Protein AF-A0A7Y1XPL5-F1 (afdb_monomer)

Solvent-accessible surface area (backbone atoms only — not comparable to full-atom values): 6388 Å² total; per-residue (Å²): 139,80,88,86,88,82,89,87,86,87,82,82,89,79,81,79,80,85,82,84,86,72,80,91,64,55,67,60,53,56,50,50,52,50,53,52,49,52,52,49,52,51,53,54,52,51,52,52,53,55,54,60,72,66,52,79,73,80,85,87,75,86,87,79,94,64,90,81,58,79,59,76,70,50,76,48,64,52,100,87,65,53,78,45,79,48,61,89,54,98,84

Structure (mmCIF, N/CA/C/O backbone):
data_AF-A0A7Y1XPL5-F1
#
_entry.id   AF-A0A7Y1XPL5-F1
#
loop_
_atom_site.group_PDB
_atom_site.id
_atom_site.type_symbol
_atom_site.la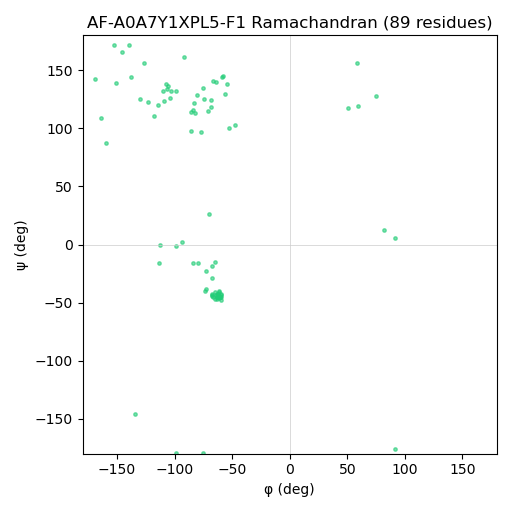bel_atom_id
_atom_site.label_alt_id
_atom_site.label_comp_id
_atom_site.label_asym_id
_atom_site.label_entity_id
_atom_site.label_seq_id
_atom_site.pdbx_PDB_ins_code
_atom_site.Cartn_x
_atom_site.Cartn_y
_atom_site.Cartn_z
_a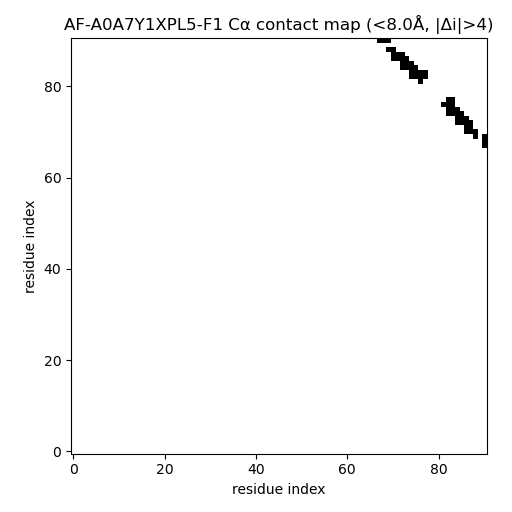tom_site.occupancy
_atom_site.B_iso_or_equiv
_atom_site.auth_seq_id
_atom_site.auth_comp_id
_atom_site.auth_asym_id
_atom_site.auth_atom_id
_atom_site.pdbx_PDB_model_num
ATOM 1 N N . MET A 1 1 ? 67.446 3.117 -87.827 1.00 42.06 1 MET A N 1
ATOM 2 C CA . MET A 1 1 ? 67.576 3.430 -86.390 1.00 42.06 1 MET A CA 1
ATOM 3 C C . MET A 1 1 ? 66.333 4.200 -85.984 1.00 42.06 1 MET A C 1
ATOM 5 O O . MET A 1 1 ? 66.045 5.154 -86.684 1.00 42.06 1 MET A 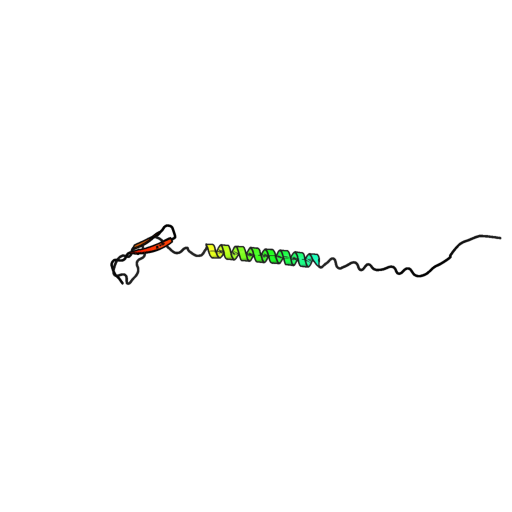O 1
ATOM 9 N N . THR A 1 2 ? 65.546 3.933 -84.955 1.00 49.41 2 THR A N 1
ATOM 10 C CA . THR A 1 2 ? 65.224 2.785 -84.094 1.00 49.41 2 THR A CA 1
ATOM 11 C C . THR A 1 2 ? 63.987 3.299 -83.320 1.00 49.41 2 THR A C 1
ATOM 13 O O . THR A 1 2 ? 63.962 4.475 -82.977 1.00 49.41 2 THR A O 1
ATOM 16 N N . GLU A 1 3 ? 63.006 2.434 -83.065 1.00 46.47 3 GLU A N 1
ATOM 17 C CA . GLU A 1 3 ? 61.929 2.545 -82.054 1.00 46.47 3 GLU A CA 1
ATOM 18 C C . GLU A 1 3 ? 60.720 3.499 -82.240 1.00 46.47 3 GLU A C 1
ATOM 20 O O . GLU A 1 3 ? 60.806 4.701 -82.459 1.00 46.47 3 GLU A O 1
ATOM 25 N N . SER A 1 4 ? 59.555 2.870 -82.074 1.00 49.91 4 SER A N 1
ATOM 26 C CA . SER A 1 4 ? 58.269 3.362 -81.549 1.00 49.91 4 SER A CA 1
ATOM 27 C C . SER A 1 4 ? 58.181 2.923 -80.067 1.00 49.91 4 SER A C 1
ATOM 29 O O . SER A 1 4 ? 58.985 2.066 -79.698 1.00 49.91 4 SER A O 1
ATOM 31 N N . PRO A 1 5 ? 57.122 3.204 -79.271 1.00 75.25 5 PRO A N 1
ATOM 32 C CA . PRO A 1 5 ? 56.186 4.344 -79.096 1.00 75.25 5 PRO A CA 1
ATOM 33 C C . PRO A 1 5 ? 56.055 4.614 -77.541 1.00 75.25 5 PRO A C 1
ATOM 35 O O . PRO A 1 5 ? 57.057 4.356 -76.877 1.00 75.25 5 PRO A O 1
ATOM 38 N N . PRO A 1 6 ? 54.950 5.038 -76.857 1.00 65.69 6 PRO A N 1
ATOM 39 C CA . PRO A 1 6 ? 53.605 5.462 -77.278 1.00 65.69 6 PRO A CA 1
ATOM 40 C C . PRO A 1 6 ? 52.979 6.675 -76.524 1.00 65.69 6 PRO A C 1
ATOM 42 O O . PRO A 1 6 ? 53.482 7.163 -75.524 1.00 65.69 6 PRO A O 1
ATOM 45 N N . GLU A 1 7 ? 51.838 7.133 -77.054 1.00 62.50 7 GLU A N 1
ATOM 46 C CA . GLU A 1 7 ? 50.598 7.479 -76.327 1.00 62.50 7 GLU A CA 1
ATOM 47 C C . GLU A 1 7 ? 50.645 8.408 -75.102 1.00 62.50 7 GLU A C 1
ATOM 49 O O . GLU A 1 7 ? 51.114 8.034 -74.037 1.00 62.50 7 GLU A O 1
ATOM 54 N N . THR A 1 8 ? 49.982 9.569 -75.210 1.00 60.59 8 THR A N 1
ATOM 55 C CA . THR A 1 8 ? 49.129 10.141 -74.147 1.00 60.59 8 THR A CA 1
ATOM 56 C C . THR A 1 8 ? 48.234 11.223 -74.767 1.00 60.59 8 THR A C 1
ATOM 58 O O . THR A 1 8 ? 48.711 12.300 -75.119 1.00 60.59 8 THR A O 1
ATOM 61 N N . ALA A 1 9 ? 46.932 10.958 -74.898 1.00 62.38 9 ALA A N 1
ATOM 62 C CA . ALA A 1 9 ? 45.917 12.000 -75.070 1.00 62.38 9 ALA A CA 1
ATOM 63 C C . ALA A 1 9 ? 45.177 12.200 -73.726 1.00 62.38 9 ALA A C 1
ATOM 65 O O . ALA A 1 9 ? 44.792 11.203 -73.116 1.00 62.38 9 ALA A O 1
ATOM 66 N N . PRO A 1 10 ? 44.984 13.445 -73.241 1.00 74.25 10 PRO A N 1
ATOM 67 C CA . PRO A 1 10 ? 44.319 13.759 -71.970 1.00 74.25 10 PRO A CA 1
ATOM 68 C C . PRO A 1 10 ? 42.807 14.003 -72.171 1.00 74.25 10 PRO A C 1
ATOM 70 O O . PRO A 1 10 ? 42.387 14.309 -73.290 1.00 74.25 10 PRO A O 1
ATOM 73 N N . PRO A 1 11 ? 41.974 13.931 -71.110 1.00 66.31 11 PRO A N 1
ATOM 74 C CA . PRO A 1 11 ? 41.536 15.197 -70.498 1.00 66.31 11 PRO A CA 1
ATOM 75 C C . PRO A 1 11 ? 41.215 15.154 -68.982 1.00 66.31 11 PRO A C 1
ATOM 77 O O . PRO A 1 11 ? 40.506 14.276 -68.519 1.00 66.31 11 PRO A O 1
ATOM 80 N N . ALA A 1 12 ? 41.650 16.218 -68.287 1.00 65.75 12 ALA A N 1
ATOM 81 C CA . ALA A 1 12 ? 40.935 17.012 -67.264 1.00 65.75 12 ALA A CA 1
ATOM 82 C C . ALA A 1 12 ? 40.368 16.341 -65.970 1.00 65.75 12 ALA A C 1
ATOM 84 O O . ALA A 1 12 ? 40.164 15.139 -65.895 1.00 65.75 12 ALA A O 1
ATOM 85 N N . PRO A 1 13 ? 40.174 17.124 -64.885 1.00 67.94 13 PRO A N 1
ATOM 86 C CA . PRO A 1 13 ? 40.368 16.671 -63.510 1.00 67.94 13 PRO A CA 1
ATOM 87 C C . PRO A 1 13 ? 39.126 15.991 -62.924 1.00 67.94 13 PRO A C 1
ATOM 89 O O . PRO A 1 13 ? 38.110 16.634 -62.654 1.00 67.94 13 PRO A O 1
ATOM 92 N N . GLU A 1 14 ? 39.236 14.693 -62.651 1.00 63.25 14 GLU A N 1
ATOM 93 C CA . GLU A 1 14 ? 38.205 13.948 -61.939 1.00 63.25 14 GLU A CA 1
ATOM 94 C C . GLU A 1 14 ? 38.422 14.089 -60.428 1.00 63.25 14 GLU A C 1
ATOM 96 O O . GLU A 1 14 ? 39.262 13.449 -59.794 1.00 63.25 14 GLU A O 1
ATOM 101 N N . SER A 1 15 ? 37.671 15.028 -59.864 1.00 65.38 15 SER A N 1
ATOM 102 C CA . SER A 1 15 ? 37.436 15.197 -58.437 1.00 65.38 15 SER A CA 1
ATOM 103 C C . SER A 1 15 ? 37.060 13.854 -57.804 1.00 65.38 15 SER A C 1
ATOM 105 O O . SER A 1 15 ? 35.916 13.425 -57.920 1.00 65.38 15 SER A O 1
ATOM 107 N N . ALA A 1 16 ? 37.984 13.192 -57.107 1.00 63.50 16 ALA A N 1
ATOM 108 C CA . ALA A 1 16 ? 37.640 12.039 -56.282 1.00 63.50 16 ALA A CA 1
ATOM 109 C C . ALA A 1 16 ? 37.113 12.526 -54.917 1.00 63.50 16 ALA A C 1
ATOM 111 O O . ALA A 1 16 ? 37.881 13.101 -54.135 1.00 63.50 16 ALA A O 1
ATOM 112 N N . PRO A 1 17 ? 35.823 12.323 -54.588 1.00 60.53 17 PRO A N 1
ATOM 113 C CA . PRO A 1 17 ? 35.310 12.624 -53.265 1.00 60.53 17 PRO A CA 1
ATOM 114 C C . PRO A 1 17 ? 35.755 11.554 -52.251 1.00 60.53 17 PRO A C 1
ATOM 116 O O . PRO A 1 17 ? 35.614 10.358 -52.475 1.00 60.53 17 PRO A O 1
ATOM 119 N N . THR A 1 18 ? 36.217 12.037 -51.096 1.00 58.06 18 THR A N 1
ATOM 120 C CA . THR A 1 18 ? 35.744 11.642 -49.755 1.00 58.06 18 THR A CA 1
ATOM 121 C C . THR A 1 18 ? 35.853 10.175 -49.312 1.00 58.06 18 THR A C 1
ATOM 123 O O . THR A 1 18 ? 35.096 9.324 -49.756 1.00 58.06 18 THR A O 1
ATOM 126 N N . ALA A 1 19 ? 36.605 9.923 -48.229 1.00 59.41 19 ALA A N 1
ATOM 127 C CA . ALA A 1 19 ? 36.187 8.953 -47.203 1.00 59.41 19 ALA A CA 1
ATOM 128 C C . ALA A 1 19 ? 36.914 9.179 -45.862 1.00 59.41 19 ALA A C 1
ATOM 130 O O . ALA A 1 19 ? 37.933 8.555 -45.560 1.00 59.41 19 ALA A O 1
ATOM 131 N N . SER A 1 20 ? 36.371 10.046 -45.005 1.00 63.12 20 SER A N 1
ATOM 132 C CA . SER A 1 20 ? 36.753 10.089 -43.591 1.00 63.12 20 SER A CA 1
ATOM 133 C C . SER A 1 20 ? 36.208 8.838 -42.886 1.00 63.12 20 SER A C 1
ATOM 135 O O . SER A 1 20 ? 35.003 8.619 -42.784 1.00 63.12 20 SER A O 1
ATOM 137 N N . ARG A 1 21 ? 37.098 7.959 -42.408 1.00 62.34 21 ARG A N 1
ATOM 138 C CA . ARG A 1 21 ? 36.693 6.744 -41.680 1.00 62.34 21 ARG A CA 1
ATOM 139 C C . ARG A 1 21 ? 36.303 7.112 -40.247 1.00 62.34 21 ARG A C 1
ATOM 141 O O . ARG A 1 21 ? 37.142 7.286 -39.365 1.00 62.34 21 ARG A O 1
ATOM 148 N N . THR A 1 22 ? 35.003 7.284 -40.048 1.00 59.50 22 THR A N 1
ATOM 149 C CA . THR A 1 22 ? 34.360 7.807 -38.838 1.00 59.50 22 THR A CA 1
ATOM 150 C C . THR A 1 22 ? 34.664 6.999 -37.564 1.00 59.50 22 THR A C 1
ATOM 152 O O . THR A 1 22 ? 34.790 5.773 -37.563 1.00 59.50 22 THR A O 1
ATOM 155 N N . LYS A 1 23 ? 34.774 7.725 -36.441 1.00 60.66 23 LYS A N 1
ATOM 156 C CA . LYS A 1 23 ? 35.159 7.280 -35.087 1.00 60.66 23 LYS A CA 1
ATOM 157 C C . LYS A 1 23 ? 34.335 6.094 -34.548 1.00 60.66 23 LYS A C 1
ATOM 159 O O . LYS A 1 23 ? 33.312 6.266 -33.889 1.00 60.66 23 LYS A O 1
ATOM 164 N N . ARG A 1 24 ? 34.905 4.889 -34.630 1.00 59.16 24 ARG A N 1
ATOM 165 C CA . ARG A 1 24 ? 34.416 3.620 -34.037 1.00 59.16 24 ARG A CA 1
ATOM 166 C C . ARG A 1 24 ? 34.514 3.533 -32.495 1.00 59.16 24 ARG A C 1
ATOM 168 O O . ARG A 1 24 ? 34.672 2.451 -31.938 1.00 59.16 24 ARG A O 1
ATOM 175 N N . ARG A 1 25 ? 34.490 4.658 -31.770 1.00 59.41 25 ARG A N 1
ATOM 176 C CA . ARG A 1 25 ? 34.655 4.683 -30.293 1.00 59.41 25 ARG A CA 1
ATOM 177 C C . ARG A 1 25 ? 33.403 5.124 -29.530 1.00 59.41 25 ARG A C 1
ATOM 179 O O . ARG A 1 25 ? 33.302 4.864 -28.336 1.00 59.41 25 ARG A O 1
ATOM 186 N N . TRP A 1 26 ? 32.440 5.731 -30.220 1.00 61.25 26 TRP A N 1
ATOM 187 C CA . TRP A 1 26 ? 31.170 6.18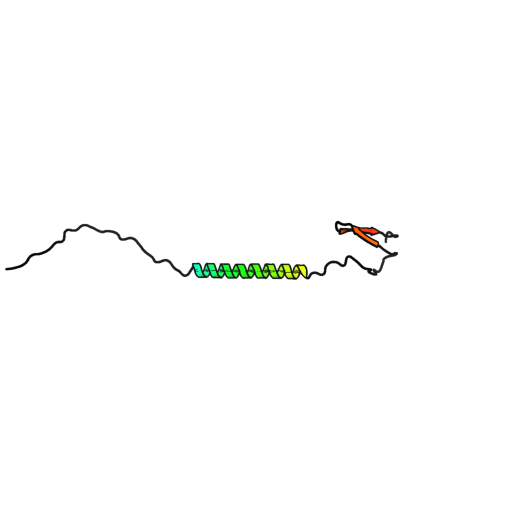2 -29.650 1.00 61.25 26 TRP A CA 1
ATOM 188 C C . TRP A 1 26 ? 30.153 5.076 -29.310 1.00 61.25 26 TRP A C 1
ATOM 190 O O . TRP A 1 26 ? 29.588 5.158 -28.220 1.00 61.25 26 TRP A O 1
ATOM 200 N N . PRO A 1 27 ? 29.950 4.005 -30.112 1.00 75.94 27 PRO A N 1
ATOM 201 C CA . PRO A 1 27 ? 28.890 3.038 -29.804 1.00 75.94 27 PRO A CA 1
ATOM 202 C C . PRO A 1 27 ? 29.187 2.240 -28.530 1.00 75.94 27 PRO A C 1
ATOM 204 O O . PRO A 1 27 ? 28.274 1.873 -27.802 1.00 75.94 27 PRO A O 1
ATOM 207 N N . ARG A 1 28 ? 30.473 2.042 -28.199 1.00 82.00 28 ARG A N 1
ATOM 208 C CA . ARG A 1 28 ? 30.881 1.396 -26.944 1.00 82.00 28 ARG A CA 1
ATOM 209 C C . ARG A 1 28 ? 30.502 2.214 -25.714 1.00 82.00 28 ARG A C 1
ATOM 211 O O . ARG A 1 28 ? 30.060 1.632 -24.736 1.00 82.00 28 ARG A O 1
ATOM 218 N N . ARG A 1 29 ? 30.661 3.542 -25.751 1.00 86.94 29 ARG A N 1
ATOM 219 C CA . ARG A 1 29 ? 30.288 4.401 -24.615 1.00 86.94 29 ARG A CA 1
ATOM 220 C C . ARG A 1 29 ? 28.779 4.419 -24.418 1.00 86.94 29 ARG A C 1
ATOM 222 O O . ARG A 1 29 ? 28.332 4.247 -23.297 1.00 86.94 29 ARG A O 1
ATOM 229 N N . VAL A 1 30 ? 28.021 4.527 -25.510 1.00 90.44 30 VAL A N 1
ATOM 230 C CA . VAL A 1 30 ? 26.552 4.458 -25.474 1.00 90.44 30 VAL A CA 1
ATOM 231 C C . VAL A 1 30 ? 26.082 3.118 -24.908 1.00 90.44 30 VAL A C 1
ATOM 233 O O . VAL A 1 30 ? 25.235 3.100 -24.022 1.00 90.44 30 VAL A O 1
ATOM 236 N N . LEU A 1 31 ? 26.679 2.005 -25.346 1.00 91.81 31 LEU A N 1
ATOM 237 C CA . LEU A 1 31 ? 26.338 0.679 -24.833 1.00 91.81 31 LEU A CA 1
ATOM 238 C C . LEU A 1 31 ? 26.660 0.533 -23.338 1.00 91.81 31 LEU A C 1
ATOM 240 O O . LEU A 1 31 ? 25.832 0.032 -22.587 1.00 91.81 31 LEU A O 1
ATOM 244 N N . ILE A 1 32 ? 27.830 1.001 -22.890 1.00 94.00 32 ILE A N 1
ATOM 245 C CA . ILE A 1 32 ? 28.211 0.962 -21.469 1.00 94.00 32 ILE A CA 1
ATOM 246 C C . ILE A 1 32 ? 27.256 1.815 -20.631 1.00 94.00 32 ILE A C 1
ATOM 248 O O . ILE A 1 32 ? 26.787 1.356 -19.593 1.00 94.00 32 ILE A O 1
ATOM 252 N N . SER A 1 33 ? 26.933 3.029 -21.085 1.00 94.06 33 SER A N 1
ATOM 253 C CA . SER A 1 33 ? 25.973 3.899 -20.404 1.00 94.06 33 SER A CA 1
ATOM 254 C C . SER A 1 33 ? 24.585 3.266 -20.325 1.00 94.06 33 SER A C 1
ATOM 256 O O . SER A 1 33 ? 23.951 3.344 -19.277 1.00 94.06 33 SER A O 1
ATOM 258 N N . LEU A 1 34 ? 24.134 2.592 -21.387 1.00 95.56 34 LEU A N 1
ATOM 259 C CA . LEU A 1 34 ? 22.852 1.889 -21.397 1.00 95.56 34 LEU A CA 1
ATOM 260 C C . LEU A 1 34 ? 22.835 0.726 -20.397 1.00 95.56 34 LEU A C 1
ATOM 262 O O . LEU A 1 34 ? 21.898 0.607 -19.613 1.00 95.56 34 LEU A O 1
ATOM 266 N N . VAL A 1 35 ? 23.884 -0.101 -20.378 1.00 96.88 35 VAL A N 1
ATOM 267 C CA . VAL A 1 35 ? 23.997 -1.217 -19.425 1.00 96.88 35 VAL A CA 1
ATOM 268 C C . VAL A 1 35 ? 24.051 -0.702 -17.986 1.00 96.88 35 VAL A C 1
ATOM 270 O O . VAL A 1 35 ? 23.335 -1.214 -17.130 1.00 96.88 35 VAL A O 1
ATOM 273 N N . ALA A 1 36 ? 24.845 0.338 -17.719 1.00 96.69 36 ALA A N 1
ATOM 274 C CA . ALA A 1 36 ? 24.917 0.957 -16.398 1.00 96.69 36 ALA A CA 1
ATOM 275 C C . ALA A 1 36 ? 23.553 1.508 -15.956 1.00 96.69 36 ALA A C 1
ATOM 277 O O . ALA A 1 36 ? 23.142 1.289 -14.820 1.00 96.69 36 ALA A O 1
ATOM 278 N N . PHE A 1 37 ? 22.823 2.163 -16.862 1.00 97.06 37 PHE A N 1
ATOM 279 C CA . PHE A 1 37 ? 21.481 2.664 -16.584 1.00 97.06 37 PHE A CA 1
ATOM 280 C C . PHE A 1 37 ? 20.503 1.535 -16.233 1.00 97.06 37 PHE A C 1
ATOM 282 O O . PHE A 1 37 ? 19.796 1.631 -15.231 1.00 97.06 37 PHE A O 1
ATOM 289 N N . ILE A 1 38 ? 20.503 0.443 -17.003 1.00 97.62 38 ILE A N 1
ATOM 290 C CA . ILE A 1 38 ? 19.655 -0.728 -16.733 1.00 97.62 38 ILE A CA 1
ATOM 291 C C . ILE A 1 38 ? 19.987 -1.327 -15.362 1.00 97.62 38 ILE A C 1
ATOM 293 O O . ILE A 1 38 ? 19.080 -1.598 -14.580 1.00 97.62 38 ILE A O 1
ATOM 297 N N . LEU A 1 39 ? 21.273 -1.488 -15.037 1.00 97.62 39 LEU A N 1
ATOM 298 C CA . LEU A 1 39 ? 21.698 -2.015 -13.738 1.00 97.62 39 LEU A CA 1
ATOM 299 C C . LEU A 1 39 ? 21.214 -1.140 -12.577 1.00 97.62 39 LEU A C 1
ATOM 301 O O . LEU A 1 39 ? 20.710 -1.668 -11.584 1.00 97.62 39 LEU A O 1
ATOM 305 N N . VAL A 1 40 ? 21.320 0.185 -12.707 1.00 97.12 40 VAL A N 1
ATOM 306 C CA . VAL A 1 40 ? 20.813 1.126 -11.698 1.00 97.12 40 VAL A CA 1
ATOM 307 C C . VAL A 1 40 ? 19.295 1.008 -11.562 1.00 97.12 40 VAL A C 1
ATOM 309 O O . VAL A 1 40 ? 18.801 0.879 -10.443 1.00 97.12 40 VAL A O 1
ATOM 312 N N . ALA A 1 41 ? 18.557 0.985 -12.675 1.00 96.50 41 ALA A N 1
ATOM 313 C CA . ALA A 1 41 ? 17.100 0.869 -12.664 1.00 96.50 41 ALA A CA 1
ATOM 314 C C . ALA A 1 41 ? 16.625 -0.433 -11.995 1.00 96.50 41 ALA A C 1
ATOM 316 O O . ALA A 1 41 ? 15.747 -0.401 -11.131 1.00 96.50 41 ALA A O 1
ATOM 317 N N . VAL A 1 42 ? 17.246 -1.569 -12.331 1.00 96.81 42 VAL A N 1
ATOM 318 C CA . VAL A 1 42 ? 16.935 -2.878 -11.732 1.00 96.81 42 VAL A CA 1
ATOM 319 C C . VAL A 1 42 ? 17.258 -2.897 -10.239 1.00 96.81 42 VAL A C 1
ATOM 321 O O . VAL A 1 42 ? 16.457 -3.390 -9.442 1.00 96.81 42 VAL A O 1
ATOM 324 N N . SER A 1 43 ? 18.404 -2.338 -9.843 1.00 95.56 43 SER A N 1
ATOM 325 C CA . SER A 1 43 ? 18.812 -2.275 -8.435 1.00 95.56 43 SER A CA 1
ATOM 326 C C . SER A 1 43 ? 17.830 -1.443 -7.610 1.00 95.56 43 SER A C 1
ATOM 328 O O . SER A 1 43 ? 17.397 -1.873 -6.540 1.00 95.56 43 SER A O 1
ATOM 330 N N . LEU A 1 44 ? 17.423 -0.283 -8.132 1.00 94.31 44 LEU A N 1
ATOM 331 C CA . LEU A 1 44 ? 16.484 0.612 -7.462 1.00 94.31 44 LEU A CA 1
ATOM 332 C C . LEU A 1 44 ? 15.078 -0.005 -7.368 1.00 94.31 44 LEU A C 1
ATOM 334 O O . LEU A 1 44 ? 14.453 0.033 -6.306 1.00 94.31 44 LEU A O 1
ATOM 338 N N . GLY A 1 45 ? 14.603 -0.636 -8.445 1.00 91.81 45 GLY A N 1
ATOM 339 C CA . GLY A 1 45 ? 13.328 -1.361 -8.454 1.00 91.81 45 GLY A CA 1
ATOM 340 C C . GLY A 1 45 ? 13.313 -2.533 -7.468 1.00 91.81 45 GLY A C 1
ATOM 341 O O . GLY A 1 45 ? 12.362 -2.704 -6.708 1.00 91.81 45 GLY A O 1
ATOM 342 N N . SER A 1 46 ? 14.404 -3.297 -7.405 1.00 89.00 46 SER A N 1
ATOM 343 C CA . SER A 1 46 ? 14.520 -4.429 -6.478 1.00 89.00 46 SER A CA 1
ATOM 344 C C . SER A 1 46 ? 14.564 -3.966 -5.020 1.00 89.00 46 SER A C 1
ATOM 346 O O . SER A 1 46 ? 13.856 -4.517 -4.180 1.00 89.00 46 SER A O 1
ATOM 348 N N . ALA A 1 47 ? 15.347 -2.926 -4.711 1.00 86.38 47 ALA A N 1
ATOM 349 C CA . ALA A 1 47 ? 15.455 -2.382 -3.357 1.00 86.38 47 ALA A CA 1
ATOM 350 C C . ALA A 1 47 ? 14.122 -1.809 -2.850 1.00 86.38 47 ALA A C 1
ATOM 352 O O . ALA A 1 47 ? 13.728 -2.062 -1.711 1.00 86.38 47 ALA A O 1
ATOM 353 N N . THR A 1 48 ? 13.4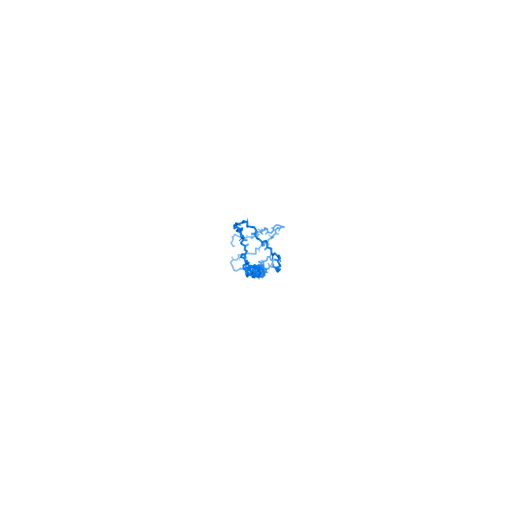01 -1.074 -3.700 1.00 80.44 48 THR A N 1
ATOM 354 C CA . THR A 1 48 ? 12.096 -0.491 -3.346 1.00 80.44 48 THR A CA 1
ATOM 355 C C . THR A 1 48 ? 11.033 -1.561 -3.114 1.00 80.44 48 THR A C 1
ATOM 357 O O . THR A 1 48 ? 10.340 -1.507 -2.095 1.00 80.44 48 THR A O 1
ATOM 360 N N . ALA A 1 49 ? 10.946 -2.573 -3.982 1.00 76.38 49 ALA A N 1
ATOM 361 C CA . ALA A 1 49 ? 10.044 -3.708 -3.789 1.00 76.38 49 ALA A CA 1
ATOM 362 C C . ALA A 1 49 ? 10.352 -4.455 -2.480 1.00 76.38 49 ALA A C 1
ATOM 364 O O . ALA A 1 49 ? 9.471 -4.677 -1.651 1.00 76.38 49 ALA A O 1
ATOM 365 N N . PHE A 1 50 ? 11.629 -4.761 -2.250 1.00 82.88 50 PHE A N 1
ATOM 366 C CA . PHE A 1 50 ? 12.107 -5.473 -1.068 1.00 82.88 50 PHE A CA 1
ATOM 367 C C . PHE A 1 50 ? 11.833 -4.717 0.241 1.00 82.88 50 PHE A C 1
ATOM 369 O O . PHE A 1 50 ? 11.467 -5.337 1.244 1.00 82.88 50 PHE A O 1
ATOM 376 N N . TRP A 1 51 ? 12.013 -3.394 0.247 1.00 79.25 51 TRP A N 1
ATOM 377 C CA . TRP A 1 51 ? 11.739 -2.551 1.410 1.00 79.25 51 TRP A CA 1
ATOM 378 C C . TRP A 1 51 ? 10.237 -2.390 1.665 1.00 79.25 51 TRP A C 1
ATOM 380 O O . TRP A 1 51 ? 9.804 -2.438 2.815 1.00 79.25 51 TRP A O 1
ATOM 390 N N . SER A 1 52 ? 9.431 -2.278 0.604 1.00 75.19 52 SER A N 1
ATOM 391 C CA . SER A 1 52 ? 7.972 -2.199 0.718 1.00 75.19 52 SER A CA 1
ATOM 392 C C . SER A 1 52 ? 7.381 -3.468 1.345 1.00 75.19 52 SER A C 1
ATOM 394 O O . SER A 1 52 ? 6.577 -3.380 2.270 1.00 75.19 52 SER A O 1
ATOM 396 N N . SER A 1 53 ? 7.860 -4.650 0.941 1.00 71.06 53 SER A N 1
ATOM 397 C CA . SER A 1 53 ? 7.418 -5.935 1.508 1.00 71.06 53 SER A CA 1
ATOM 398 C C . SER A 1 53 ? 7.829 -6.158 2.966 1.00 71.06 53 SER A C 1
ATOM 400 O O . SER A 1 53 ? 7.277 -7.033 3.623 1.00 71.06 53 SER A O 1
ATOM 402 N N . ARG A 1 54 ? 8.817 -5.412 3.474 1.00 69.75 54 ARG A N 1
ATOM 403 C CA . ARG A 1 54 ? 9.314 -5.536 4.858 1.00 69.75 54 ARG A CA 1
ATOM 404 C C . ARG A 1 54 ? 8.655 -4.588 5.835 1.00 69.75 54 ARG A C 1
ATOM 406 O O . ARG A 1 54 ? 9.009 -4.583 7.012 1.00 69.75 54 ARG A O 1
ATOM 413 N N . ARG A 1 55 ? 7.699 -3.793 5.370 1.00 70.19 55 ARG A N 1
ATOM 414 C CA . ARG A 1 55 ? 6.843 -3.047 6.279 1.00 70.19 55 ARG A CA 1
ATOM 415 C C . ARG A 1 55 ? 5.970 -4.069 7.003 1.00 70.19 55 ARG A C 1
ATOM 417 O O . ARG A 1 55 ? 5.332 -4.874 6.325 1.00 70.19 55 ARG A O 1
ATOM 424 N N . PRO A 1 56 ? 5.982 -4.094 8.346 1.00 70.12 56 PRO A N 1
ATOM 425 C CA . PRO A 1 56 ? 5.093 -4.975 9.078 1.00 70.12 56 PRO A CA 1
ATOM 426 C C . PRO A 1 56 ? 3.668 -4.664 8.631 1.00 70.12 56 PRO A C 1
ATOM 428 O O . PRO A 1 56 ? 3.265 -3.499 8.573 1.00 70.12 56 PRO A O 1
ATOM 431 N N . PHE A 1 57 ? 2.926 -5.703 8.256 1.00 75.12 57 PHE A N 1
ATOM 432 C CA . PHE A 1 57 ? 1.504 -5.543 8.010 1.00 75.12 57 PHE A CA 1
ATOM 433 C C . PHE A 1 57 ? 0.846 -5.025 9.295 1.00 75.12 57 PHE A C 1
ATOM 435 O O . PHE A 1 57 ? 1.282 -5.40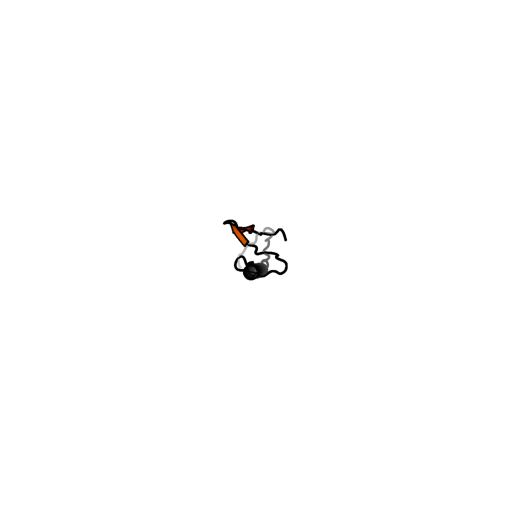2 10.389 1.00 75.12 57 PHE A O 1
ATOM 442 N N . PRO A 1 58 ? -0.170 -4.149 9.194 1.00 79.69 58 PRO A N 1
ATOM 443 C CA . PRO A 1 58 ? -0.923 -3.745 10.372 1.00 79.69 58 PRO A CA 1
ATOM 444 C C . PRO A 1 58 ? -1.445 -4.998 11.080 1.00 79.69 58 PRO A C 1
ATOM 446 O O . PRO A 1 58 ? -1.902 -5.934 10.424 1.00 79.69 58 PRO A O 1
ATOM 449 N N . GLN A 1 59 ? -1.374 -5.027 12.410 1.00 82.06 59 GLN A N 1
ATOM 450 C CA . GLN A 1 59 ? -1.994 -6.101 13.175 1.00 82.06 59 GLN A CA 1
ATOM 451 C C . GLN A 1 59 ? -3.516 -5.957 13.054 1.00 82.06 59 GLN A C 1
ATOM 453 O O . GLN A 1 59 ? -4.082 -4.929 13.420 1.00 82.06 59 GLN A O 1
ATOM 458 N N . THR A 1 60 ? -4.171 -6.965 12.483 1.00 88.50 60 THR A N 1
ATOM 459 C CA . THR A 1 60 ? -5.612 -6.952 12.171 1.00 88.50 60 THR A CA 1
ATOM 460 C C . THR A 1 60 ? -6.424 -7.945 12.996 1.00 88.50 60 THR A C 1
ATOM 462 O O . THR A 1 60 ? -7.633 -8.030 12.815 1.00 88.50 60 THR A O 1
ATOM 465 N N . SER A 1 61 ? -5.768 -8.701 13.875 1.00 87.50 61 SER A N 1
ATOM 466 C CA . SER A 1 61 ? -6.373 -9.729 14.719 1.00 87.50 61 SER A CA 1
ATOM 467 C C . SER A 1 61 ? -5.685 -9.797 16.082 1.00 87.50 61 SER A C 1
ATOM 469 O O . SER A 1 61 ? -4.594 -9.246 16.277 1.00 87.50 61 SER A O 1
ATOM 471 N N . GLY A 1 62 ? -6.341 -10.485 17.013 1.00 91.50 62 GLY A N 1
ATOM 472 C CA . GLY A 1 62 ? -5.916 -10.608 18.401 1.00 91.50 62 GLY A CA 1
ATOM 473 C C . GLY A 1 62 ? -6.505 -9.523 19.294 1.00 91.50 62 GLY A C 1
ATOM 474 O O . GLY A 1 62 ? -7.306 -8.698 18.863 1.00 91.50 62 GLY A O 1
ATOM 475 N N . GLU A 1 63 ? -6.078 -9.541 20.550 1.00 92.75 63 GLU A N 1
ATOM 476 C CA . GLU A 1 63 ? -6.539 -8.619 21.582 1.00 92.75 63 GLU A CA 1
ATOM 477 C C . GLU A 1 63 ? -5.440 -7.609 21.914 1.00 92.75 63 GLU A C 1
ATOM 479 O O . GLU A 1 63 ? -4.261 -7.957 22.035 1.00 92.75 63 GLU A O 1
ATOM 484 N N . LEU A 1 64 ? -5.830 -6.346 22.084 1.00 92.94 64 LEU A N 1
ATOM 485 C CA . LEU A 1 64 ? -4.939 -5.274 22.508 1.00 92.94 64 LEU A CA 1
ATOM 486 C C . LEU A 1 64 ? -5.578 -4.524 23.673 1.00 92.94 64 LEU A C 1
ATOM 488 O O . LEU A 1 64 ? -6.691 -4.021 23.564 1.00 92.94 64 LEU A O 1
ATOM 492 N N . ARG A 1 65 ? -4.855 -4.420 24.791 1.00 93.06 65 ARG A N 1
ATOM 493 C CA . ARG A 1 65 ? -5.305 -3.636 25.945 1.00 93.06 65 ARG A CA 1
ATOM 494 C C . ARG A 1 65 ? -4.924 -2.178 25.747 1.00 93.06 65 ARG A C 1
ATOM 496 O O . ARG A 1 65 ? -3.738 -1.851 25.708 1.00 93.06 65 ARG A O 1
ATOM 503 N N . LEU A 1 66 ? -5.932 -1.322 25.640 1.00 91.00 66 LEU A N 1
ATOM 504 C CA . LEU A 1 66 ? -5.766 0.116 25.474 1.00 91.00 66 LEU A CA 1
ATOM 505 C C . LEU A 1 66 ? -6.217 0.844 26.747 1.00 91.00 66 LEU A C 1
ATOM 507 O O . LEU A 1 66 ? -7.296 0.549 27.260 1.00 91.00 66 LEU A O 1
ATOM 511 N N . PRO A 1 67 ? -5.414 1.782 27.278 1.00 92.06 67 PRO A N 1
ATOM 512 C CA . PRO A 1 67 ? -5.870 2.640 28.362 1.00 92.06 67 PRO A CA 1
ATOM 513 C C . PRO A 1 67 ? -6.979 3.573 27.859 1.00 92.06 67 PRO A C 1
ATOM 515 O O . PRO A 1 67 ? -6.887 4.102 26.754 1.00 92.06 67 PRO A O 1
ATOM 518 N N . GLY A 1 68 ? -7.995 3.804 28.694 1.00 90.06 68 GLY A N 1
ATOM 519 C CA . GLY A 1 68 ? -9.078 4.750 28.406 1.00 90.06 68 GLY A CA 1
ATOM 520 C C . GLY A 1 68 ? -10.302 4.165 27.704 1.00 90.06 68 GLY A C 1
ATOM 521 O O . GLY A 1 68 ? -11.177 4.939 27.357 1.00 90.06 68 GLY A O 1
ATOM 522 N N . LEU A 1 69 ? -10.370 2.844 27.509 1.00 91.38 69 LEU A N 1
ATOM 523 C CA . LEU A 1 69 ? -11.617 2.169 27.151 1.00 91.38 69 LEU A CA 1
ATOM 524 C C . LEU A 1 69 ? -12.436 1.892 28.414 1.00 91.38 69 LEU A C 1
ATOM 526 O O . LEU A 1 69 ? -11.961 1.182 29.305 1.00 91.38 69 LEU A O 1
ATOM 530 N N . ASP A 1 70 ? -13.666 2.404 28.467 1.00 91.81 70 ASP A N 1
ATOM 531 C CA . ASP A 1 70 ? -14.596 2.116 29.567 1.00 91.81 70 ASP A CA 1
ATOM 532 C C . ASP A 1 70 ? -15.143 0.676 29.507 1.00 91.81 70 ASP A C 1
ATOM 534 O O . ASP A 1 70 ? -15.576 0.118 30.518 1.00 91.81 70 ASP A O 1
ATOM 538 N N . SER A 1 71 ? -15.127 0.057 28.322 1.00 92.25 71 SER A N 1
ATOM 539 C CA . SER A 1 71 ? -15.621 -1.301 28.079 1.00 92.25 71 SER A CA 1
ATOM 540 C C . SER A 1 71 ? -14.909 -1.984 26.903 1.00 92.25 71 SER A C 1
ATOM 542 O O . SER A 1 71 ? -14.106 -1.371 26.201 1.00 92.25 71 SER A O 1
ATOM 544 N N . GLU A 1 72 ? -15.167 -3.279 26.707 1.00 93.88 72 GLU A N 1
ATOM 545 C CA . GLU A 1 72 ? -14.621 -4.039 25.580 1.00 93.88 72 GLU A CA 1
ATOM 546 C C . GLU A 1 72 ? -15.150 -3.508 24.237 1.00 93.88 72 GLU A C 1
ATOM 548 O O . GLU A 1 72 ? -16.325 -3.162 24.106 1.00 93.88 72 GLU A O 1
ATOM 553 N N . VAL A 1 73 ? -14.265 -3.451 23.238 1.00 94.81 73 VAL A N 1
ATOM 554 C CA . VAL A 1 73 ? -14.587 -3.019 21.874 1.00 94.81 73 VAL A CA 1
ATOM 555 C C . VAL A 1 73 ? -14.215 -4.128 20.903 1.00 94.81 73 VAL A C 1
ATOM 557 O O . VAL A 1 73 ? -13.052 -4.527 20.821 1.00 94.81 73 VAL A O 1
ATOM 560 N N . GLU A 1 74 ? -15.194 -4.585 20.131 1.00 94.94 74 GLU A N 1
ATOM 561 C CA . GLU A 1 74 ? -15.015 -5.614 19.112 1.00 94.94 74 GLU A CA 1
ATOM 562 C C . GLU A 1 74 ? -14.882 -4.967 17.726 1.00 94.94 74 GLU A C 1
ATOM 564 O O . GLU A 1 74 ? -15.666 -4.094 17.343 1.00 94.94 74 GLU A O 1
ATOM 569 N N . ILE A 1 75 ? -13.872 -5.389 16.958 1.00 94.38 75 ILE A N 1
ATOM 570 C CA . ILE A 1 75 ? -13.623 -4.901 15.596 1.00 94.38 75 ILE A CA 1
ATOM 571 C C . ILE A 1 75 ? -13.736 -6.073 14.625 1.00 94.38 75 ILE A C 1
ATOM 573 O O . ILE A 1 75 ? -12.856 -6.933 14.569 1.00 94.38 75 ILE A O 1
ATOM 577 N N . LEU A 1 76 ? -14.787 -6.063 13.809 1.00 94.56 76 LEU A N 1
ATOM 578 C CA . LEU A 1 76 ? -15.024 -7.064 12.770 1.00 94.56 76 LEU A CA 1
ATOM 579 C C . LEU A 1 76 ? -14.721 -6.475 11.398 1.00 94.56 76 LEU A C 1
ATOM 581 O O . LEU A 1 76 ? -15.108 -5.351 11.098 1.00 94.56 76 LEU A O 1
ATOM 585 N N . ARG A 1 77 ? -14.028 -7.226 10.541 1.00 93.00 77 ARG A N 1
ATOM 586 C CA . ARG A 1 77 ? -13.762 -6.814 9.157 1.00 93.00 77 ARG A CA 1
ATOM 587 C C . ARG A 1 77 ? -14.611 -7.623 8.197 1.00 93.00 77 ARG A C 1
ATOM 589 O O . ARG A 1 77 ? -14.675 -8.844 8.316 1.00 93.00 77 ARG A O 1
ATOM 596 N N . ASP A 1 78 ? -15.229 -6.940 7.244 1.00 94.31 78 ASP A N 1
ATOM 597 C CA . ASP A 1 78 ? -15.965 -7.600 6.171 1.00 94.31 78 ASP A CA 1
ATOM 598 C C . ASP A 1 78 ? -15.023 -8.225 5.119 1.00 94.31 78 ASP A C 1
ATOM 600 O O . ASP A 1 78 ? -13.792 -8.145 5.205 1.00 94.31 78 ASP A O 1
ATOM 604 N N . GLY A 1 79 ? -15.604 -8.840 4.084 1.00 94.25 79 GLY A N 1
ATOM 6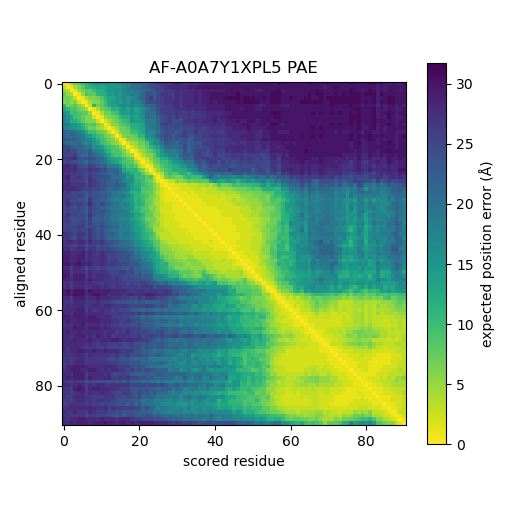05 C CA . GLY A 1 79 ? -14.846 -9.438 2.979 1.00 94.25 79 GLY A CA 1
ATOM 606 C C . GLY A 1 79 ? -14.054 -8.435 2.127 1.00 94.25 79 GLY A C 1
ATOM 607 O O . GLY A 1 79 ? -13.167 -8.847 1.381 1.00 94.25 79 GLY A O 1
ATOM 608 N N . PHE A 1 80 ? -14.338 -7.136 2.244 1.00 94.00 80 PHE A N 1
ATOM 609 C CA . PHE A 1 80 ? -13.622 -6.053 1.567 1.00 94.00 80 PHE A CA 1
ATOM 610 C C . PHE A 1 80 ? -12.581 -5.375 2.476 1.00 94.00 80 PHE A C 1
ATOM 612 O O . PHE A 1 80 ? -11.856 -4.485 2.027 1.00 94.00 80 PHE A O 1
ATOM 619 N N . GLY A 1 81 ? -12.461 -5.810 3.734 1.00 89.56 81 GLY A N 1
ATOM 620 C CA . GLY A 1 81 ? -11.531 -5.266 4.720 1.00 89.56 81 GLY A CA 1
ATOM 621 C C . GLY A 1 81 ? -12.017 -3.995 5.424 1.00 89.56 81 GLY A C 1
ATOM 622 O O . GLY A 1 81 ? -11.208 -3.352 6.101 1.00 89.56 81 GLY A O 1
ATOM 623 N N . VAL A 1 82 ? -13.295 -3.633 5.289 1.00 94.31 82 VAL A N 1
ATOM 624 C CA . VAL A 1 82 ? -13.906 -2.487 5.976 1.00 94.31 82 VAL A CA 1
ATOM 625 C C . VAL A 1 82 ? -14.122 -2.841 7.456 1.00 94.31 82 VAL A C 1
ATOM 627 O O . VAL A 1 82 ? -14.730 -3.873 7.744 1.00 94.31 82 VAL A O 1
ATOM 630 N N . PRO A 1 83 ? -13.613 -2.037 8.411 1.00 95.50 83 PRO A N 1
ATOM 631 C CA . PRO A 1 83 ? -13.797 -2.297 9.835 1.00 95.50 83 PRO A CA 1
ATOM 632 C C . PRO A 1 83 ? -15.172 -1.823 10.333 1.00 95.50 83 PRO A C 1
ATOM 634 O O . PRO A 1 83 ? -15.539 -0.660 10.173 1.00 95.50 83 PRO A O 1
ATOM 637 N N . HIS A 1 84 ? -15.887 -2.715 11.011 1.00 95.56 84 HIS A N 1
ATOM 638 C CA . HIS A 1 84 ? -17.084 -2.455 11.803 1.00 95.56 84 HIS A CA 1
ATOM 639 C C . HIS A 1 84 ? -16.714 -2.485 13.287 1.00 95.56 84 HIS A C 1
ATOM 641 O O . HIS A 1 84 ? -16.105 -3.447 13.753 1.00 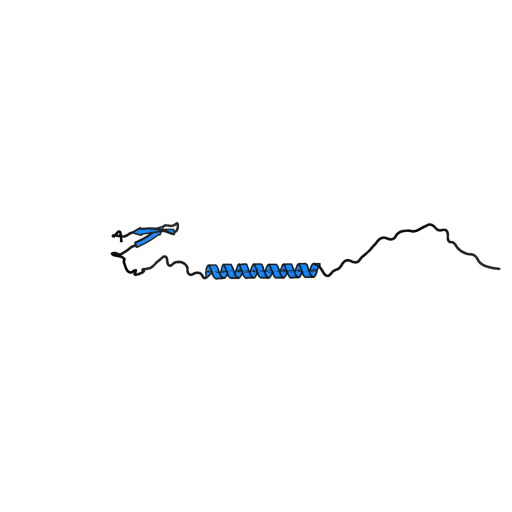95.56 84 HIS A O 1
ATOM 647 N N . ILE A 1 85 ? -17.056 -1.419 14.012 1.00 94.50 85 ILE A N 1
ATOM 648 C CA . ILE A 1 85 ? -16.680 -1.220 15.416 1.00 94.50 85 ILE A CA 1
ATOM 649 C C . ILE A 1 85 ? -17.932 -1.367 16.278 1.00 94.50 85 ILE A C 1
ATOM 651 O O . ILE A 1 85 ? -18.905 -0.636 16.078 1.00 94.50 85 ILE A O 1
ATOM 655 N N . TYR A 1 86 ? -17.887 -2.284 17.238 1.00 94.44 86 TYR A N 1
ATOM 656 C CA . TYR A 1 86 ? -18.946 -2.521 18.211 1.00 94.44 86 TYR A CA 1
ATOM 657 C C . TYR A 1 86 ? -18.433 -2.166 19.602 1.00 94.44 86 TYR A C 1
ATOM 659 O O . TYR A 1 86 ? -17.452 -2.735 20.074 1.00 94.44 86 TYR A O 1
ATOM 667 N N . ALA A 1 87 ? -19.094 -1.208 20.244 1.00 94.69 87 ALA A N 1
ATOM 668 C CA . ALA A 1 87 ? -18.761 -0.737 21.580 1.00 94.69 87 ALA A CA 1
ATOM 669 C C . ALA A 1 87 ? -20.046 -0.540 22.388 1.00 94.69 87 ALA A C 1
ATOM 671 O O . ALA A 1 87 ? -21.071 -0.118 21.843 1.00 94.69 87 ALA A O 1
ATOM 672 N N . SER A 1 88 ? -19.993 -0.834 23.686 1.00 92.62 88 SER A N 1
ATOM 673 C CA . SER A 1 88 ? -21.109 -0.589 24.611 1.00 92.62 88 SER A CA 1
ATOM 674 C C . SER A 1 88 ? -21.158 0.841 25.153 1.00 92.62 88 SER A C 1
ATOM 676 O O . SER A 1 88 ? -22.187 1.254 25.687 1.00 92.62 88 SER A O 1
ATOM 678 N N . THR A 1 89 ? -20.068 1.595 25.020 1.00 89.94 89 THR A N 1
ATOM 679 C CA . THR A 1 89 ? -19.930 2.974 25.499 1.00 89.94 89 THR A CA 1
ATOM 680 C C . THR A 1 89 ? -19.484 3.890 24.362 1.00 89.94 89 THR A C 1
ATOM 682 O O . THR A 1 89 ? -18.906 3.450 23.369 1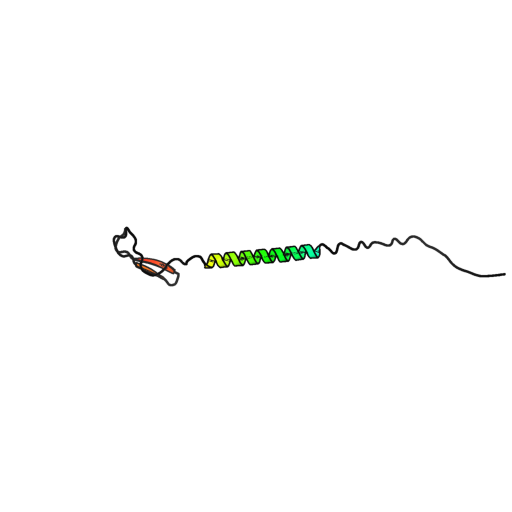.00 89.94 89 THR A O 1
ATOM 685 N N . THR A 1 90 ? -19.785 5.182 24.482 1.00 86.44 90 THR A N 1
ATOM 686 C CA . THR A 1 90 ? -19.378 6.198 23.493 1.00 86.44 90 THR A CA 1
ATOM 687 C C . THR A 1 90 ? -17.917 6.625 23.665 1.00 86.44 90 THR A C 1
ATOM 689 O O . THR A 1 90 ? -17.357 7.260 22.772 1.00 86.44 90 THR A O 1
ATOM 692 N N . HIS A 1 91 ? -17.317 6.315 24.815 1.00 70.06 91 HIS A N 1
ATOM 693 C CA . HIS A 1 91 ? -15.955 6.671 25.179 1.00 70.06 91 HIS A CA 1
ATOM 694 C C . HIS A 1 91 ? -15.316 5.553 26.012 1.00 70.06 91 HIS A C 1
ATOM 696 O O . HIS A 1 91 ? -16.079 4.685 26.502 1.00 70.06 91 HIS A O 1
#

Mean predicted aligned error: 16.68 Å

Foldseek 3Di:
DDDDDDDDDDDDDDDDDDDDPDDPPPVVVVVVVVVVVVVVVVVVVVVVVVVVVPPPDPPPDDDDDDPPQPDDKDWDADPVRDTDIDHPDPD

Radius of gyration: 42.17 Å; Cα contacts (8 Å, |Δi|>4): 28; chains: 1; bounding box: 89×28×116 Å

Sequence (91 aa):
MTESPPETAPPAPESAPTASRTKRRWPRRVLISLVAFILVAVSLGSATAFWSSRRPFPQTSGELRLPGLDSEVEILRDGFGVPHIYASTTH

pLDDT: mean 81.11, std 14.96, range [42.06, 97.62]

Nearest PDB structures (foldseek):
  4hst-assembly1_A  TM=9.542E-01  e=2.428E-02  Pseudomonas

Secondary structure (DSSP, 8-state):
-----------------------TTHHHHHHHHHHHHHHHHHHHHHHHHHHHTTSPPPP-SS----TT-SS-EEEEE-TT--EEEEESS--